Protein AF-A0A2H0LU92-F1 (afdb_monomer_lite)

Sequence (92 aa):
MKNNLYNFTDKSGSFISFSAHRIKSLYLPLCNEILMSSITADLHGDIKSGQNSFLMEPASRADLSLSKSSRNFWVYVNKDQVWSAAGVSKNI

Structure (mmCIF, N/CA/C/O backbone):
data_AF-A0A2H0LU92-F1
#
_entry.id   AF-A0A2H0LU92-F1
#
loop_
_atom_site.group_PDB
_atom_site.id
_atom_site.type_symbol
_atom_site.label_atom_id
_atom_site.label_alt_id
_atom_site.label_comp_id
_atom_site.label_asym_id
_atom_site.label_entity_id
_atom_site.label_seq_id
_atom_site.pdbx_PDB_ins_code
_atom_site.Cartn_x
_atom_site.Cartn_y
_atom_site.Cartn_z
_atom_site.occupancy
_atom_site.B_iso_or_equiv
_atom_site.auth_seq_id
_atom_site.auth_comp_id
_atom_site.auth_asym_id
_atom_site.auth_atom_id
_atom_site.pdbx_PDB_model_num
ATOM 1 N N . MET A 1 1 ? 11.257 -25.281 -8.609 1.00 46.16 1 MET A N 1
ATOM 2 C CA . MET A 1 1 ? 10.787 -24.068 -9.316 1.00 46.16 1 MET A CA 1
ATOM 3 C C . MET A 1 1 ? 11.329 -22.852 -8.578 1.00 46.16 1 MET A C 1
ATOM 5 O O . MET A 1 1 ? 11.219 -22.828 -7.359 1.00 46.16 1 MET A O 1
ATOM 9 N N . LYS A 1 2 ? 11.978 -21.896 -9.258 1.00 49.03 2 LYS A N 1
ATOM 10 C CA . LYS A 1 2 ? 12.424 -20.648 -8.611 1.00 49.03 2 LYS A CA 1
ATOM 11 C C . LYS A 1 2 ? 11.183 -19.875 -8.157 1.00 49.03 2 LYS A C 1
ATOM 13 O O . LYS A 1 2 ? 10.390 -19.456 -8.993 1.00 49.03 2 LYS A O 1
ATOM 18 N N . ASN A 1 3 ? 11.009 -19.723 -6.847 1.00 67.88 3 ASN A N 1
ATOM 19 C CA . ASN A 1 3 ? 9.944 -18.904 -6.277 1.00 67.88 3 ASN A CA 1
ATOM 20 C C . ASN A 1 3 ? 10.376 -17.433 -6.369 1.00 67.88 3 ASN A C 1
ATOM 22 O O . ASN A 1 3 ? 10.956 -16.883 -5.435 1.00 67.88 3 ASN A O 1
ATOM 26 N N . ASN A 1 4 ? 10.176 -16.816 -7.533 1.00 84.69 4 ASN A N 1
ATOM 27 C CA . ASN A 1 4 ? 10.485 -15.402 -7.715 1.00 84.69 4 ASN A CA 1
ATOM 28 C C . ASN A 1 4 ? 9.483 -14.548 -6.926 1.00 84.69 4 ASN A C 1
ATOM 30 O O . ASN A 1 4 ? 8.276 -14.800 -6.955 1.00 84.69 4 ASN A O 1
ATOM 34 N N . LEU A 1 5 ? 9.980 -13.523 -6.228 1.00 91.25 5 LEU A N 1
ATOM 35 C CA . LEU A 1 5 ? 9.130 -12.583 -5.494 1.00 91.25 5 LEU A CA 1
ATOM 36 C C . LEU A 1 5 ? 8.214 -11.794 -6.442 1.00 91.25 5 LEU A C 1
ATOM 38 O O . LEU A 1 5 ? 7.059 -11.549 -6.103 1.00 91.25 5 LEU A O 1
ATOM 42 N N . TYR A 1 6 ? 8.714 -11.422 -7.618 1.00 95.44 6 TYR A N 1
ATOM 43 C CA . TYR A 1 6 ? 7.994 -10.671 -8.642 1.00 95.44 6 TYR A CA 1
ATOM 44 C C . TYR A 1 6 ? 8.381 -11.157 -10.044 1.00 95.44 6 TYR A C 1
ATOM 46 O O . TYR A 1 6 ? 9.417 -11.801 -10.215 1.00 95.44 6 TYR A O 1
ATOM 54 N N . ASN A 1 7 ? 7.563 -10.817 -11.040 1.00 96.56 7 ASN A N 1
ATOM 55 C CA . ASN A 1 7 ? 7.880 -10.976 -12.458 1.00 96.56 7 ASN A CA 1
ATOM 56 C C . ASN A 1 7 ? 7.583 -9.667 -13.196 1.00 96.56 7 ASN A C 1
ATOM 58 O O . ASN A 1 7 ? 6.538 -9.061 -12.954 1.00 96.56 7 ASN A O 1
ATOM 62 N N . PHE A 1 8 ? 8.478 -9.247 -14.094 1.00 97.38 8 PHE A N 1
ATOM 63 C CA . PHE A 1 8 ? 8.212 -8.117 -14.984 1.00 97.38 8 PHE A CA 1
ATOM 64 C C . PHE A 1 8 ? 7.120 -8.478 -15.996 1.00 97.38 8 PHE A C 1
ATOM 66 O O . PHE A 1 8 ? 7.105 -9.588 -16.529 1.00 97.38 8 PHE A O 1
ATOM 73 N N . THR A 1 9 ? 6.207 -7.544 -16.246 1.00 97.62 9 THR A N 1
ATOM 74 C CA . THR A 1 9 ? 5.092 -7.698 -17.193 1.00 97.62 9 THR A CA 1
ATOM 75 C C . THR A 1 9 ? 5.371 -7.025 -18.532 1.00 97.62 9 THR A C 1
ATOM 77 O O . THR A 1 9 ? 4.703 -7.321 -19.517 1.00 97.62 9 THR A O 1
ATOM 80 N N . ASP A 1 10 ? 6.352 -6.124 -18.578 1.00 97.50 10 ASP A N 1
ATOM 81 C CA . ASP A 1 10 ? 6.745 -5.381 -19.771 1.00 97.50 10 ASP A CA 1
ATOM 82 C C . ASP A 1 10 ? 8.240 -5.005 -19.744 1.00 97.50 10 ASP A C 1
ATOM 84 O O . ASP A 1 10 ? 8.996 -5.408 -18.858 1.00 97.50 10 ASP A O 1
ATOM 88 N N . LYS A 1 11 ? 8.676 -4.240 -20.753 1.00 97.81 11 LYS A N 1
ATOM 89 C CA . LYS A 1 11 ? 10.038 -3.682 -20.850 1.00 97.81 11 LYS A CA 1
ATOM 90 C C . LYS A 1 11 ? 10.189 -2.313 -20.176 1.00 97.81 11 LYS A C 1
ATOM 92 O O . LYS A 1 11 ? 11.293 -1.779 -20.150 1.00 97.81 11 LYS A O 1
ATOM 97 N N . SER A 1 12 ? 9.104 -1.754 -19.654 1.00 97.94 12 SER A N 1
ATOM 98 C CA . SER A 1 12 ? 9.062 -0.451 -18.983 1.00 97.94 12 SER A CA 1
ATOM 99 C C . SER A 1 12 ? 9.297 -0.570 -17.474 1.00 97.94 12 SER A C 1
ATOM 101 O O . SER A 1 12 ? 9.310 0.435 -16.771 1.00 97.94 12 SER A O 1
ATOM 103 N N . GLY A 1 13 ? 9.503 -1.792 -16.973 1.00 96.44 13 GLY A N 1
ATOM 104 C CA . GLY A 1 13 ? 9.783 -2.069 -15.566 1.00 96.44 13 GLY A CA 1
ATOM 105 C C . GLY A 1 13 ? 8.535 -2.323 -14.720 1.00 96.44 13 GLY A C 1
ATOM 106 O O . GLY A 1 13 ? 8.662 -2.444 -13.502 1.00 96.44 13 GLY A O 1
ATOM 107 N N . SER A 1 14 ? 7.350 -2.453 -15.324 1.00 97.88 14 SER A N 1
ATOM 108 C CA . SER A 1 14 ? 6.145 -2.859 -14.596 1.00 97.88 14 SER A CA 1
ATOM 109 C C . SER A 1 14 ? 6.284 -4.305 -14.125 1.00 97.88 14 SER A C 1
ATOM 111 O O . SER A 1 14 ? 6.824 -5.154 -14.840 1.00 97.88 14 SER A O 1
ATOM 113 N N . PHE A 1 15 ? 5.794 -4.612 -12.925 1.00 97.06 15 PHE A N 1
ATOM 114 C CA . PHE A 1 15 ? 5.905 -5.949 -12.349 1.00 97.06 15 PHE A CA 1
ATOM 115 C C . PHE A 1 15 ? 4.666 -6.355 -11.555 1.00 97.06 15 PHE A C 1
ATOM 117 O O . PHE A 1 15 ? 3.906 -5.524 -11.064 1.00 97.06 15 PHE A O 1
ATOM 124 N N . ILE A 1 16 ? 4.506 -7.666 -11.386 1.00 96.75 16 ILE A N 1
ATOM 125 C CA . ILE A 1 16 ? 3.475 -8.274 -10.545 1.00 96.75 16 ILE A CA 1
ATOM 126 C C . ILE A 1 16 ? 4.104 -9.198 -9.501 1.00 96.75 16 ILE A C 1
ATOM 128 O O . ILE A 1 16 ? 5.071 -9.911 -9.779 1.00 96.75 16 ILE A O 1
ATOM 132 N N . SER A 1 17 ? 3.535 -9.211 -8.293 1.00 95.19 17 SER A N 1
ATOM 133 C CA . SER A 1 17 ? 3.884 -10.153 -7.228 1.00 95.19 17 SER A CA 1
ATOM 134 C C . SER A 1 17 ? 2.638 -10.838 -6.675 1.00 95.19 17 SER A C 1
ATOM 136 O O . SER A 1 17 ? 1.793 -10.209 -6.046 1.00 95.19 17 SER A O 1
ATOM 138 N N . PHE A 1 18 ? 2.575 -12.161 -6.818 1.00 93.00 18 PHE A N 1
ATOM 139 C CA . PHE A 1 18 ? 1.540 -13.000 -6.195 1.00 93.00 18 PHE A CA 1
ATOM 140 C C . PHE A 1 18 ? 1.876 -13.388 -4.745 1.00 93.00 18 PHE A C 1
ATOM 142 O O . PHE A 1 18 ? 1.156 -14.157 -4.105 1.00 93.00 18 PHE A O 1
ATOM 149 N N . SER A 1 19 ? 3.001 -12.890 -4.228 1.00 93.00 19 SER A N 1
ATOM 150 C CA . SER A 1 19 ? 3.581 -13.300 -2.947 1.00 93.00 19 SER A CA 1
ATOM 151 C C . SER A 1 19 ? 3.767 -12.142 -1.971 1.00 93.00 19 SER A C 1
ATOM 153 O O . SER A 1 19 ? 4.045 -12.395 -0.803 1.00 93.00 19 SER A O 1
ATOM 155 N N . ALA A 1 20 ? 3.605 -10.892 -2.420 1.00 92.69 20 ALA A N 1
ATOM 156 C CA . ALA A 1 20 ? 3.878 -9.697 -1.623 1.00 92.69 20 ALA A CA 1
ATOM 157 C C . ALA A 1 20 ? 3.101 -9.666 -0.297 1.00 92.69 20 ALA A C 1
ATOM 159 O O . ALA A 1 20 ? 3.683 -9.375 0.743 1.00 92.69 20 ALA A O 1
ATOM 160 N N . HIS A 1 21 ? 1.827 -10.074 -0.302 1.00 89.56 21 HIS A N 1
ATOM 161 C CA . HIS A 1 21 ? 0.984 -10.142 0.901 1.00 89.56 21 HIS A CA 1
ATOM 162 C C . HIS A 1 21 ? 1.523 -11.084 1.995 1.00 89.56 21 HIS A C 1
ATOM 164 O O . HIS A 1 21 ? 1.130 -10.965 3.154 1.00 89.56 21 HIS A O 1
ATOM 170 N N . ARG A 1 22 ? 2.425 -12.016 1.653 1.00 91.25 22 ARG A N 1
ATOM 171 C CA . ARG A 1 22 ? 3.051 -12.946 2.609 1.00 91.25 22 ARG A CA 1
ATOM 172 C C . ARG A 1 22 ? 4.257 -12.346 3.331 1.00 91.25 22 ARG A C 1
ATOM 174 O O . ARG A 1 22 ? 4.755 -12.952 4.272 1.00 91.25 22 ARG A O 1
ATOM 181 N N . ILE A 1 23 ? 4.735 -11.177 2.904 1.00 92.12 23 ILE A N 1
ATOM 182 C CA . ILE A 1 23 ? 5.911 -10.512 3.468 1.00 92.12 23 ILE A CA 1
ATOM 183 C C . ILE A 1 23 ? 5.471 -9.164 4.038 1.00 92.12 23 ILE A C 1
ATOM 185 O O . ILE A 1 23 ? 5.519 -8.148 3.355 1.00 92.12 23 ILE A O 1
ATOM 189 N N . LYS A 1 24 ? 5.064 -9.141 5.311 1.00 86.94 24 LYS A N 1
ATOM 190 C CA . LYS A 1 24 ? 4.533 -7.930 5.969 1.00 86.94 24 LYS A CA 1
ATOM 191 C C . LYS A 1 24 ? 5.498 -6.742 5.978 1.00 86.94 24 LYS A C 1
ATOM 193 O O . LYS A 1 24 ? 5.067 -5.600 5.957 1.00 86.94 24 LYS A O 1
ATOM 198 N N . SER A 1 25 ? 6.807 -6.995 5.950 1.00 90.44 25 SER A N 1
ATOM 199 C CA . SER A 1 25 ? 7.808 -5.927 5.880 1.00 90.44 25 SER A CA 1
ATOM 200 C C . SER A 1 25 ? 8.110 -5.419 4.466 1.00 90.44 25 SER A C 1
ATOM 202 O O . SER A 1 25 ? 8.992 -4.577 4.321 1.00 90.44 25 SER A O 1
ATOM 204 N N . LEU A 1 26 ? 7.490 -5.976 3.420 1.00 94.56 26 LEU A N 1
ATOM 205 C CA . LEU A 1 26 ? 7.696 -5.528 2.045 1.00 94.56 26 LEU A CA 1
ATOM 206 C C . LEU A 1 26 ? 6.841 -4.287 1.782 1.00 94.56 26 LEU A C 1
ATOM 208 O O . LEU A 1 26 ? 5.617 -4.344 1.898 1.00 94.56 26 LEU A O 1
ATOM 212 N N . TYR A 1 27 ? 7.485 -3.193 1.386 1.00 96.06 27 TYR A N 1
ATOM 213 C CA . TYR A 1 27 ? 6.816 -1.950 1.023 1.00 96.06 27 TYR A CA 1
ATOM 214 C C . TYR A 1 27 ? 7.349 -1.400 -0.301 1.00 96.06 27 TYR A C 1
ATOM 216 O O . TYR A 1 27 ? 8.486 -1.667 -0.694 1.00 96.06 27 TYR A O 1
ATOM 224 N N . LEU A 1 28 ? 6.514 -0.616 -0.974 1.00 96.75 28 LEU A N 1
ATOM 225 C CA . LEU A 1 28 ? 6.843 0.145 -2.168 1.00 96.75 28 LEU A CA 1
ATOM 226 C C . LEU A 1 28 ? 6.907 1.640 -1.811 1.00 96.75 28 LEU A C 1
ATOM 228 O O . LEU A 1 28 ? 6.037 2.115 -1.076 1.00 96.75 28 LEU A O 1
ATOM 232 N N . PRO A 1 29 ? 7.908 2.395 -2.290 1.00 96.94 29 PRO A N 1
ATOM 233 C CA . PRO A 1 29 ? 7.922 3.841 -2.137 1.00 96.94 29 PRO A CA 1
ATOM 234 C C . PRO A 1 29 ? 6.999 4.508 -3.167 1.00 96.94 29 PRO A C 1
ATOM 236 O O . PRO A 1 29 ? 7.029 4.167 -4.348 1.00 96.94 29 PRO A O 1
ATOM 239 N N . LEU A 1 30 ? 6.221 5.493 -2.725 1.00 97.88 30 LEU A N 1
ATOM 240 C CA . LEU A 1 30 ? 5.484 6.424 -3.579 1.00 97.88 30 LEU A CA 1
ATOM 241 C C . LEU A 1 30 ? 5.915 7.841 -3.206 1.00 97.88 30 LEU A C 1
ATOM 243 O O . LEU A 1 30 ? 5.746 8.253 -2.057 1.00 97.88 30 LEU A O 1
ATOM 247 N N . CYS A 1 31 ? 6.493 8.582 -4.147 1.00 97.62 31 CYS A N 1
ATOM 248 C CA . CYS A 1 31 ? 6.992 9.922 -3.870 1.00 97.62 31 CYS A CA 1
ATOM 249 C C . CYS A 1 31 ? 6.848 10.877 -5.054 1.00 97.62 31 CYS A C 1
ATOM 251 O O . CYS A 1 31 ? 6.756 10.469 -6.211 1.00 97.62 31 CYS A O 1
ATOM 253 N N . ASN A 1 32 ? 6.839 12.165 -4.728 1.00 97.38 32 ASN A N 1
ATOM 254 C CA . ASN A 1 32 ? 7.041 13.275 -5.651 1.00 97.38 32 ASN A CA 1
ATOM 255 C C . ASN A 1 32 ? 7.885 14.352 -4.943 1.00 97.38 32 ASN A C 1
ATOM 257 O O . ASN A 1 32 ? 8.490 14.080 -3.908 1.00 97.38 32 ASN A O 1
ATOM 261 N N . GLU A 1 33 ? 7.926 15.573 -5.476 1.00 97.69 33 GLU A N 1
ATOM 262 C CA . GLU A 1 33 ? 8.737 16.659 -4.903 1.00 97.69 33 GLU A CA 1
ATOM 263 C C . GLU A 1 33 ? 8.296 17.119 -3.501 1.00 97.69 33 GLU A C 1
ATOM 265 O O . GLU A 1 33 ? 9.056 17.789 -2.809 1.00 97.69 33 GLU A O 1
ATOM 270 N N . ILE A 1 34 ? 7.082 16.768 -3.069 1.00 96.75 34 ILE A N 1
ATOM 271 C CA . ILE A 1 34 ? 6.462 17.275 -1.835 1.00 96.75 34 ILE A CA 1
ATOM 272 C C . ILE A 1 34 ? 6.159 16.144 -0.845 1.00 96.75 34 ILE A C 1
ATOM 274 O O . ILE A 1 34 ? 6.222 16.342 0.367 1.00 96.75 34 ILE A O 1
ATOM 278 N N . LEU A 1 35 ? 5.798 14.962 -1.342 1.00 97.88 35 LEU A N 1
ATOM 279 C CA . LEU A 1 35 ? 5.279 13.857 -0.545 1.00 97.88 35 LEU A CA 1
ATOM 280 C C . LEU A 1 35 ? 6.157 12.618 -0.656 1.00 97.88 35 LEU A C 1
ATOM 282 O O . LEU A 1 35 ? 6.630 12.250 -1.730 1.00 97.88 35 LEU A O 1
ATOM 286 N N . MET A 1 36 ? 6.291 11.931 0.474 1.00 98.31 36 MET A N 1
ATOM 287 C CA . MET A 1 36 ? 6.936 10.634 0.609 1.00 98.31 36 MET A CA 1
ATOM 288 C C . MET A 1 36 ? 5.975 9.676 1.309 1.00 98.31 36 MET A C 1
ATOM 290 O O . MET A 1 36 ? 5.423 9.999 2.364 1.00 98.31 36 MET A O 1
ATOM 294 N N . SER A 1 37 ? 5.795 8.485 0.747 1.00 97.94 37 SER A N 1
ATOM 295 C CA . SER A 1 37 ? 5.007 7.422 1.358 1.00 97.94 37 SER A CA 1
ATOM 296 C C . SER A 1 37 ? 5.667 6.063 1.177 1.00 97.94 37 SER A C 1
ATOM 298 O O . SER A 1 37 ? 6.249 5.765 0.133 1.00 97.94 37 SER A O 1
ATOM 300 N N . SER A 1 38 ? 5.533 5.227 2.199 1.00 96.88 38 SER A N 1
ATOM 301 C CA . SER A 1 38 ? 5.742 3.786 2.111 1.00 96.88 38 SER A CA 1
ATOM 302 C C . SER A 1 38 ? 4.383 3.090 2.050 1.00 96.88 38 SER A C 1
ATOM 304 O O . SER A 1 38 ? 3.466 3.492 2.763 1.00 96.88 38 SER A O 1
ATOM 306 N N . ILE A 1 39 ? 4.212 2.073 1.199 1.00 96.69 39 ILE A N 1
ATOM 307 C CA . ILE A 1 39 ? 2.965 1.297 1.123 1.00 96.69 39 ILE A CA 1
ATOM 308 C C . ILE A 1 39 ? 3.217 -0.210 1.047 1.00 96.69 39 ILE A C 1
ATOM 310 O O . ILE A 1 39 ? 3.979 -0.672 0.201 1.00 96.69 39 ILE A O 1
ATOM 314 N N . THR A 1 40 ? 2.595 -0.988 1.932 1.00 95.88 40 THR A N 1
ATOM 315 C CA . THR A 1 40 ? 2.644 -2.462 1.909 1.00 95.88 40 THR A CA 1
ATOM 316 C C . THR A 1 40 ? 1.508 -3.047 1.063 1.00 95.88 40 THR A C 1
ATOM 318 O O . THR A 1 40 ? 0.586 -2.342 0.650 1.00 95.88 40 THR A O 1
ATOM 321 N N . ALA A 1 41 ? 1.540 -4.362 0.824 1.00 94.69 41 ALA A N 1
ATOM 322 C CA . ALA A 1 41 ? 0.488 -5.071 0.084 1.00 94.69 41 ALA A CA 1
ATOM 323 C C . ALA A 1 41 ? -0.909 -4.983 0.737 1.00 94.69 41 ALA A C 1
ATOM 325 O O . ALA A 1 41 ? -1.910 -5.148 0.048 1.00 94.69 41 ALA A O 1
ATOM 326 N N . ASP A 1 42 ? -0.970 -4.720 2.042 1.00 93.88 42 ASP A N 1
ATOM 327 C CA . ASP A 1 42 ? -2.184 -4.500 2.835 1.00 93.88 42 ASP A CA 1
ATOM 328 C C . ASP A 1 42 ? -2.364 -3.024 3.252 1.00 93.88 42 ASP A C 1
ATOM 330 O O . ASP A 1 42 ? -3.059 -2.710 4.214 1.00 93.88 42 ASP A O 1
ATOM 334 N N . LEU A 1 43 ? -1.737 -2.111 2.498 1.00 95.38 43 LEU A N 1
ATOM 335 C CA . LEU A 1 43 ? -1.849 -0.649 2.589 1.00 95.38 43 LEU A CA 1
ATOM 336 C C . LEU A 1 43 ? -1.378 -0.010 3.918 1.00 95.38 43 LEU A C 1
ATOM 338 O O . LEU A 1 43 ? -1.668 1.162 4.196 1.00 95.38 43 LEU A O 1
ATOM 342 N N . HIS A 1 44 ? -0.580 -0.728 4.709 1.00 96.00 44 HIS A N 1
ATOM 343 C CA . HIS A 1 44 ? 0.214 -0.177 5.813 1.00 96.00 44 HIS A CA 1
ATOM 344 C C . HIS A 1 44 ? 1.338 0.742 5.315 1.00 96.00 44 HIS A C 1
ATOM 346 O O . HIS A 1 44 ? 1.527 0.910 4.111 1.00 96.00 44 HIS A O 1
ATOM 352 N N . GLY A 1 45 ? 2.069 1.357 6.246 1.00 95.88 45 GLY A N 1
ATOM 353 C CA . GLY A 1 45 ? 3.138 2.322 5.987 1.00 95.88 45 GLY A CA 1
ATOM 354 C C . GLY A 1 45 ? 2.785 3.719 6.481 1.00 95.88 45 GLY A C 1
ATOM 355 O O . GLY A 1 45 ? 1.836 3.891 7.244 1.00 95.88 45 GLY A O 1
ATOM 356 N N . ASP A 1 46 ? 3.559 4.702 6.040 1.00 97.25 46 ASP A N 1
ATOM 357 C CA . ASP A 1 46 ? 3.453 6.099 6.450 1.00 97.25 46 ASP A CA 1
ATOM 358 C C . ASP A 1 46 ? 3.273 7.050 5.254 1.00 97.25 46 ASP A C 1
ATOM 360 O O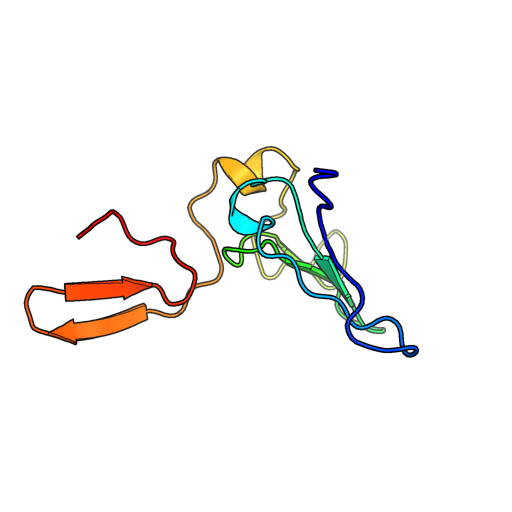 . ASP A 1 46 ? 3.436 6.684 4.082 1.00 97.25 46 ASP A O 1
ATOM 364 N N . ILE A 1 47 ? 2.890 8.290 5.563 1.00 98.06 47 ILE A N 1
ATOM 365 C CA . ILE A 1 47 ? 2.809 9.410 4.621 1.00 98.06 47 ILE A CA 1
ATOM 366 C C . ILE A 1 47 ? 3.344 10.648 5.334 1.00 98.06 47 ILE A C 1
ATOM 368 O O . ILE A 1 47 ? 2.874 10.986 6.424 1.00 98.06 47 ILE A O 1
ATOM 372 N N . LYS A 1 48 ? 4.290 11.346 4.706 1.00 98.25 48 LYS A N 1
ATOM 373 C CA . LYS A 1 48 ? 4.891 12.572 5.239 1.00 98.25 48 LYS A CA 1
ATOM 374 C C . LYS A 1 48 ? 5.329 13.526 4.132 1.00 98.25 48 LYS A C 1
ATOM 376 O O . LYS A 1 48 ? 5.606 13.098 3.013 1.00 98.25 48 LYS A O 1
ATOM 381 N N . SER A 1 49 ? 5.456 14.802 4.474 1.00 98.25 49 SER A N 1
ATOM 382 C CA . SER A 1 49 ? 6.159 15.809 3.661 1.00 98.25 49 SER A CA 1
ATOM 383 C C . SER A 1 49 ? 7.533 16.170 4.238 1.00 98.25 49 SER A C 1
ATOM 385 O O . SER A 1 49 ? 8.357 16.780 3.566 1.00 98.25 49 SER A O 1
ATOM 387 N N . GLY A 1 50 ? 7.828 15.755 5.475 1.00 96.94 50 GLY A N 1
ATOM 388 C CA . GLY A 1 50 ? 9.120 15.974 6.120 1.00 96.94 50 GLY A CA 1
ATOM 389 C C . GLY A 1 50 ? 9.192 15.352 7.512 1.00 96.94 50 GLY A C 1
ATOM 390 O O . GLY A 1 50 ? 8.219 14.789 8.006 1.00 96.94 50 GLY A O 1
ATOM 391 N N . GLN A 1 51 ? 10.348 15.475 8.168 1.00 95.69 51 GLN A N 1
ATOM 392 C CA . GLN A 1 51 ? 10.605 14.860 9.480 1.00 95.69 51 GLN A CA 1
ATOM 393 C C . GLN A 1 51 ? 9.641 15.323 10.585 1.00 95.69 51 GLN A C 1
ATOM 395 O O . GLN A 1 51 ? 9.371 14.576 11.517 1.00 95.69 51 GLN A O 1
ATOM 400 N N . ASN A 1 52 ? 9.111 16.540 10.473 1.00 97.06 52 ASN A N 1
ATOM 401 C CA . ASN A 1 52 ? 8.203 17.124 11.462 1.00 97.06 52 ASN A CA 1
ATOM 402 C C . ASN A 1 52 ? 6.759 17.229 10.942 1.00 97.06 52 ASN A C 1
ATOM 404 O O . ASN A 1 52 ? 5.951 17.946 11.523 1.00 97.06 52 ASN A O 1
ATOM 408 N N . SER A 1 53 ? 6.437 16.577 9.819 1.00 97.62 53 SER A N 1
ATOM 409 C CA . SER A 1 53 ? 5.131 16.703 9.166 1.00 97.62 53 SER A CA 1
ATOM 410 C C . SER A 1 53 ? 4.677 15.360 8.600 1.00 97.62 53 SER A C 1
ATOM 412 O O . SER A 1 53 ? 4.904 15.028 7.434 1.00 97.62 53 SER A O 1
ATOM 414 N N . PHE A 1 54 ? 4.057 14.576 9.479 1.00 98.00 54 PHE A N 1
ATOM 415 C CA . PHE A 1 54 ? 3.495 13.262 9.195 1.00 98.00 54 PHE A CA 1
ATOM 416 C C . PHE A 1 54 ? 1.969 13.347 9.130 1.00 98.00 54 PHE A C 1
ATOM 418 O O . PHE A 1 54 ? 1.336 13.890 10.033 1.00 98.00 54 PHE A O 1
ATOM 425 N N . LEU A 1 55 ? 1.384 12.798 8.065 1.00 97.25 55 LEU A N 1
ATOM 426 C CA . LEU A 1 55 ? -0.065 12.625 7.935 1.00 97.25 55 LEU A CA 1
ATOM 427 C C . LEU A 1 55 ? -0.524 11.307 8.573 1.00 97.25 55 LEU A C 1
ATOM 429 O O . LEU A 1 55 ? -1.595 11.245 9.168 1.00 97.25 55 LEU A O 1
ATOM 433 N N . MET A 1 56 ? 0.287 10.257 8.434 1.00 96.88 56 MET A N 1
ATOM 434 C CA . MET A 1 56 ? 0.104 8.970 9.107 1.00 96.88 56 MET A CA 1
ATOM 435 C C . MET A 1 56 ? 1.215 8.754 10.128 1.00 96.88 56 MET A C 1
ATOM 437 O O . MET A 1 56 ? 2.292 9.325 9.984 1.00 96.88 56 MET A O 1
ATOM 441 N N . GLU A 1 57 ? 0.960 7.911 11.127 1.00 95.62 57 GLU A N 1
ATOM 442 C CA . GLU A 1 57 ? 1.937 7.566 12.162 1.00 95.62 57 GLU A CA 1
ATOM 443 C C . GLU A 1 57 ? 3.298 7.174 11.547 1.00 95.62 57 GLU A C 1
ATOM 445 O O . GLU A 1 57 ? 3.327 6.376 10.603 1.00 95.62 57 GLU A O 1
ATOM 450 N N . PRO A 1 58 ? 4.422 7.732 12.039 1.00 95.19 58 PRO A N 1
ATOM 451 C CA . PRO A 1 58 ? 5.747 7.316 11.601 1.00 95.19 58 PRO A CA 1
ATOM 452 C C . PRO A 1 58 ? 5.928 5.811 11.810 1.00 95.19 58 PRO A C 1
ATOM 454 O O . PRO A 1 58 ? 5.799 5.324 12.929 1.00 95.19 58 PRO A O 1
ATOM 457 N N . ALA A 1 59 ? 6.248 5.081 10.742 1.00 93.94 59 ALA A N 1
ATOM 458 C CA . ALA A 1 59 ? 6.339 3.627 10.788 1.00 93.94 59 ALA A CA 1
ATOM 459 C C . ALA A 1 59 ? 7.790 3.148 10.663 1.00 93.94 59 ALA A C 1
ATOM 461 O O . ALA A 1 59 ? 8.518 3.505 9.735 1.00 93.94 59 ALA A O 1
ATOM 462 N N . SER A 1 60 ? 8.200 2.274 11.577 1.00 92.56 60 SER A N 1
ATOM 463 C CA . SER A 1 60 ? 9.360 1.408 11.411 1.00 92.56 60 SER A CA 1
ATOM 464 C C . SER A 1 60 ? 8.964 0.102 10.714 1.00 92.56 60 SER A C 1
ATOM 466 O O . SER A 1 60 ? 7.792 -0.201 10.485 1.00 92.56 60 SER A O 1
ATOM 468 N N . ARG A 1 61 ? 9.955 -0.747 10.429 1.00 91.25 61 ARG A N 1
ATOM 469 C CA . ARG A 1 61 ? 9.714 -2.081 9.865 1.00 91.25 61 ARG A CA 1
ATOM 470 C C . ARG A 1 61 ? 8.813 -2.957 10.750 1.00 91.25 61 ARG A C 1
ATOM 472 O O . ARG A 1 61 ? 8.063 -3.770 10.212 1.00 91.25 61 ARG A O 1
ATOM 479 N N . ALA A 1 62 ? 8.913 -2.832 12.075 1.00 91.50 62 ALA A N 1
ATOM 480 C CA . ALA A 1 62 ? 8.099 -3.617 13.003 1.00 91.50 62 ALA A CA 1
ATOM 481 C C . ALA A 1 62 ? 6.626 -3.191 12.937 1.00 91.50 62 ALA A C 1
ATOM 483 O O . ALA A 1 62 ? 5.733 -4.041 12.927 1.00 91.50 62 ALA A O 1
ATOM 484 N N . ASP A 1 63 ? 6.382 -1.889 12.787 1.00 92.88 63 ASP A N 1
ATOM 485 C CA . ASP A 1 63 ? 5.037 -1.315 12.739 1.00 92.88 63 ASP A CA 1
ATOM 486 C C . ASP A 1 63 ? 4.251 -1.800 11.521 1.00 92.88 63 ASP A C 1
ATOM 488 O O . ASP A 1 63 ? 3.058 -2.061 11.638 1.00 92.88 63 ASP A O 1
ATOM 492 N N . LEU A 1 64 ? 4.924 -2.056 10.390 1.00 91.62 64 LEU A N 1
ATOM 493 C CA . LEU A 1 64 ? 4.303 -2.656 9.198 1.00 91.62 64 LEU A CA 1
ATOM 494 C C . LEU A 1 64 ? 3.673 -4.037 9.458 1.00 91.62 64 LEU A C 1
ATOM 496 O O . LEU A 1 64 ? 2.822 -4.479 8.694 1.00 91.62 64 LEU A O 1
ATOM 500 N N . SER A 1 65 ? 4.117 -4.747 10.501 1.00 86.31 65 SER A N 1
ATOM 501 C CA . SER A 1 65 ? 3.604 -6.080 10.853 1.00 86.31 65 SER A CA 1
ATOM 502 C C . SER A 1 65 ? 2.676 -6.075 12.069 1.00 86.31 65 SER A C 1
ATOM 504 O O . SER A 1 65 ? 1.860 -6.985 12.205 1.00 86.31 65 SER A O 1
ATOM 506 N N . LEU A 1 66 ? 2.836 -5.103 12.971 1.00 86.06 66 LEU A N 1
ATOM 507 C CA . LEU A 1 66 ? 2.182 -5.085 14.284 1.00 86.06 66 LEU A CA 1
ATOM 508 C C . LEU A 1 66 ? 1.045 -4.070 14.385 1.00 86.06 66 LEU A C 1
ATOM 510 O O . LEU A 1 66 ? 0.088 -4.298 15.130 1.00 86.06 66 LEU A O 1
ATOM 514 N N . SER A 1 67 ? 1.157 -2.949 13.671 1.00 86.44 67 SER A N 1
ATOM 515 C CA . SER A 1 67 ? 0.135 -1.913 13.701 1.00 86.44 67 SER A CA 1
ATOM 516 C C . SER A 1 67 ? -1.152 -2.418 13.043 1.00 86.44 67 SER A C 1
ATOM 518 O O . SER A 1 67 ? -1.146 -3.322 12.210 1.00 86.44 67 SER A O 1
ATOM 520 N N . LYS A 1 68 ? -2.284 -1.848 13.460 1.00 85.75 68 LYS A N 1
ATOM 521 C CA . LYS A 1 68 ? -3.596 -2.045 12.818 1.00 85.75 68 LYS A CA 1
ATOM 522 C C . LYS A 1 68 ? -4.066 -0.787 12.086 1.00 85.75 68 LYS A C 1
ATOM 524 O O . LYS A 1 68 ? -5.139 -0.791 11.488 1.00 85.75 68 LYS A O 1
ATOM 529 N N . SER A 1 69 ? -3.267 0.277 12.135 1.00 88.06 69 SER 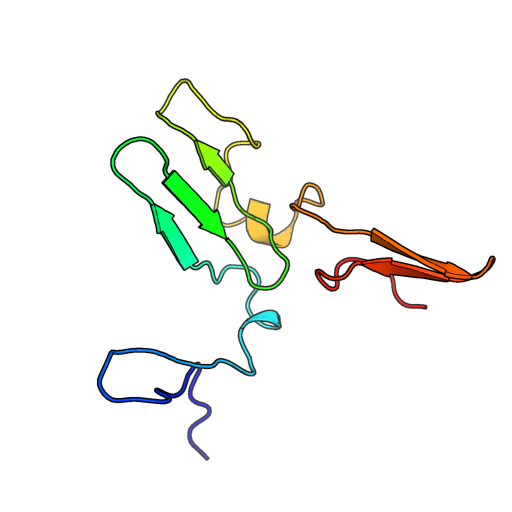A N 1
ATOM 530 C CA . SER A 1 69 ? -3.557 1.601 11.580 1.00 88.06 69 SER A CA 1
ATOM 531 C C . SER A 1 69 ? -3.158 1.698 10.102 1.00 88.06 69 SER A C 1
ATOM 533 O O . SER A 1 69 ? -2.452 2.619 9.695 1.00 88.06 69 SER A O 1
ATOM 535 N N . SER A 1 70 ? -3.557 0.718 9.290 1.00 93.62 70 SER A N 1
ATOM 536 C CA . SER A 1 70 ? -3.359 0.771 7.838 1.00 93.62 70 SER A CA 1
ATOM 537 C C . SER A 1 70 ? -4.310 1.779 7.204 1.00 93.62 70 SER A C 1
ATOM 539 O O . SER A 1 70 ? -5.398 2.056 7.718 1.00 93.62 70 SER A O 1
ATOM 541 N N . ARG A 1 71 ? -3.940 2.280 6.020 1.00 96.12 71 ARG A N 1
ATOM 542 C CA . ARG A 1 71 ? -4.963 2.803 5.110 1.00 96.12 71 ARG A CA 1
ATOM 543 C C . ARG A 1 71 ? -5.916 1.663 4.803 1.00 96.12 71 ARG A C 1
ATOM 545 O O . ARG A 1 71 ? -5.492 0.529 4.608 1.00 96.12 71 ARG A O 1
ATOM 552 N N . ASN A 1 72 ? -7.202 1.957 4.745 1.00 95.44 72 ASN A N 1
ATOM 553 C CA . ASN A 1 72 ? -8.181 0.920 4.507 1.00 95.44 72 ASN A CA 1
ATOM 554 C C . ASN A 1 72 ? -9.374 1.479 3.748 1.00 95.44 72 ASN A C 1
ATOM 556 O O . ASN A 1 72 ? -9.697 2.662 3.848 1.00 95.44 72 ASN A O 1
ATOM 560 N N . PHE A 1 73 ? -10.026 0.604 3.000 1.00 96.38 73 PHE A N 1
ATOM 561 C CA . PHE A 1 73 ? -11.273 0.896 2.326 1.00 96.38 73 PHE A CA 1
ATOM 562 C C . PHE A 1 73 ? -12.247 -0.227 2.657 1.00 96.38 73 PHE A C 1
ATOM 564 O O . PHE A 1 73 ? -12.044 -1.381 2.272 1.00 96.38 73 PHE A O 1
ATOM 571 N N . TRP A 1 74 ? -13.273 0.111 3.428 1.00 95.00 74 TRP A N 1
ATOM 572 C CA . TRP A 1 74 ? -14.263 -0.845 3.898 1.00 95.00 74 TRP A CA 1
ATOM 573 C C . TRP A 1 74 ? -15.440 -0.904 2.937 1.00 95.00 74 TRP A C 1
ATOM 575 O O . TRP A 1 74 ? -15.983 0.120 2.530 1.00 95.00 74 TRP A O 1
ATOM 585 N N . VAL A 1 75 ? -15.851 -2.123 2.613 1.00 95.88 7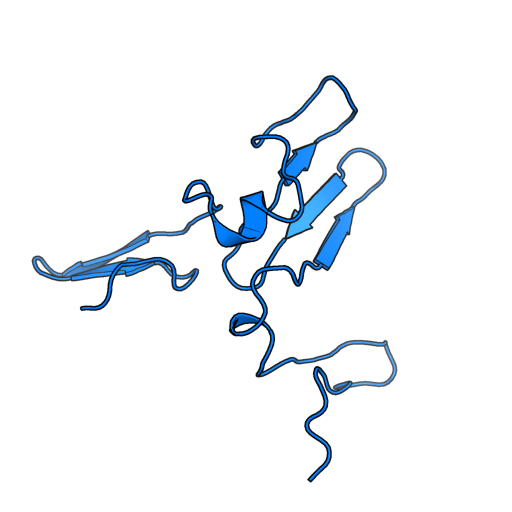5 VAL A N 1
ATOM 586 C CA . VAL A 1 75 ? -17.035 -2.415 1.817 1.00 95.88 75 VAL A CA 1
ATOM 587 C C . VAL A 1 75 ? -18.049 -3.087 2.730 1.00 95.88 75 VAL A C 1
ATOM 589 O O . VAL A 1 75 ? -17.801 -4.167 3.271 1.00 95.88 75 VAL A O 1
ATOM 592 N N . TYR A 1 76 ? -19.200 -2.444 2.905 1.00 95.19 76 TYR A N 1
ATOM 593 C CA . TYR A 1 76 ? -20.366 -3.082 3.503 1.00 95.19 76 TYR A CA 1
ATOM 594 C C . TYR A 1 76 ? -21.020 -3.968 2.442 1.00 95.19 76 TYR A C 1
ATOM 596 O O . TYR A 1 76 ? -21.531 -3.457 1.446 1.00 95.19 76 TYR A O 1
ATOM 604 N N . VAL A 1 77 ? -20.961 -5.287 2.626 1.00 94.44 77 VAL A N 1
ATOM 605 C CA . VAL A 1 77 ? -21.515 -6.247 1.660 1.00 94.44 77 VAL A CA 1
ATOM 606 C C . VAL A 1 77 ? -22.961 -6.570 2.024 1.00 94.44 77 VAL A C 1
ATOM 608 O O . VAL A 1 77 ? -23.845 -6.519 1.173 1.00 94.44 77 VAL A O 1
ATOM 611 N N . ASN A 1 78 ? -23.209 -6.894 3.294 1.00 94.31 78 ASN A N 1
ATOM 612 C CA . ASN A 1 78 ? -24.535 -7.141 3.857 1.00 94.31 78 ASN A CA 1
ATO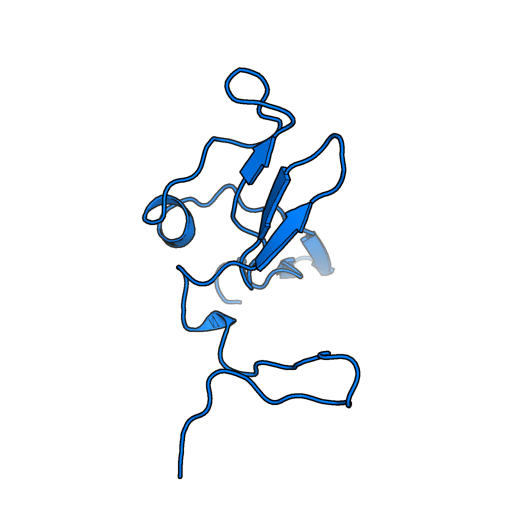M 613 C C . ASN A 1 78 ? -24.485 -7.041 5.394 1.00 94.31 78 ASN A C 1
ATOM 615 O O . ASN A 1 78 ? -23.443 -6.738 5.975 1.00 94.31 78 ASN A O 1
ATOM 619 N N . LYS A 1 79 ? -25.615 -7.312 6.061 1.00 93.62 79 LYS A N 1
ATOM 620 C CA . LYS A 1 79 ? -25.762 -7.196 7.523 1.00 93.62 79 LYS A CA 1
ATOM 621 C C . LYS A 1 79 ? -24.727 -7.976 8.344 1.00 93.62 79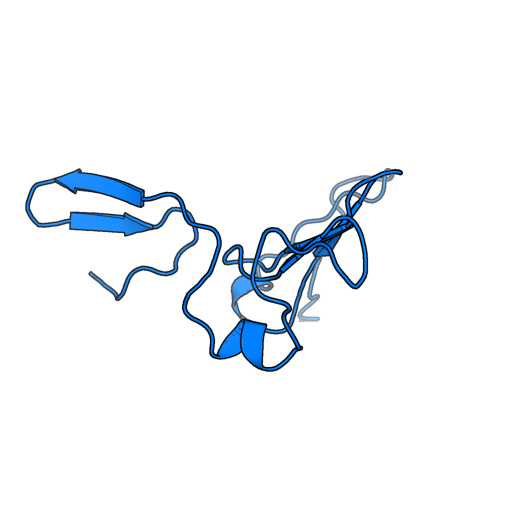 LYS A C 1
ATOM 623 O O . LYS A 1 79 ? -24.373 -7.512 9.421 1.00 93.62 79 LYS A O 1
ATOM 628 N N . ASP A 1 80 ? -24.235 -9.100 7.832 1.00 90.38 80 ASP A N 1
ATOM 629 C CA . ASP A 1 80 ? -23.322 -9.993 8.549 1.00 90.38 80 ASP A CA 1
ATOM 630 C C . ASP A 1 80 ? -21.881 -9.862 8.030 1.00 90.38 80 ASP A C 1
ATOM 632 O O . ASP A 1 80 ? -20.968 -10.503 8.548 1.00 90.38 80 ASP A O 1
ATOM 636 N N . GLN A 1 81 ? -21.655 -9.037 7.000 1.00 90.94 81 GLN A N 1
ATOM 637 C CA . GLN A 1 81 ? -20.395 -9.003 6.274 1.00 90.94 81 GLN A CA 1
ATOM 638 C C . GLN A 1 81 ? -19.940 -7.577 5.956 1.00 90.94 81 GLN A C 1
ATOM 640 O O . GLN A 1 81 ? -20.487 -6.883 5.093 1.00 90.94 81 GLN A O 1
ATOM 645 N N . VAL A 1 82 ? -18.840 -7.195 6.601 1.00 93.44 82 VAL A N 1
ATOM 646 C CA . VAL A 1 82 ? -18.038 -6.015 6.274 1.00 93.44 82 VAL A CA 1
ATOM 647 C C . VAL A 1 82 ? -16.647 -6.494 5.882 1.00 93.44 82 VAL A C 1
ATOM 649 O O . VAL A 1 82 ? -16.006 -7.240 6.620 1.00 93.44 82 VAL A O 1
ATOM 652 N N . TRP A 1 83 ? -16.181 -6.083 4.708 1.00 94.44 83 TRP A N 1
ATOM 653 C CA . TRP A 1 83 ? -14.939 -6.567 4.119 1.00 94.44 83 TRP A CA 1
ATOM 654 C C . TRP A 1 83 ? -13.962 -5.419 3.874 1.00 94.44 83 TRP A C 1
ATOM 656 O O . TRP A 1 83 ? -14.351 -4.335 3.447 1.00 94.44 83 TRP A O 1
ATOM 666 N N . SER A 1 84 ? -12.683 -5.650 4.150 1.00 94.62 84 SER A N 1
ATOM 667 C CA . SER A 1 84 ? -11.616 -4.701 3.838 1.00 94.62 84 SER A CA 1
ATOM 668 C C . SER A 1 84 ? -11.060 -5.001 2.450 1.00 94.62 84 SER A C 1
ATOM 670 O O . SER A 1 84 ? -10.520 -6.085 2.229 1.00 94.62 84 SER A O 1
ATOM 672 N N . ALA A 1 85 ? -11.093 -4.019 1.546 1.00 94.06 85 ALA A N 1
ATOM 673 C CA . ALA A 1 85 ? -10.474 -4.143 0.225 1.00 94.06 85 ALA A CA 1
ATOM 674 C C . ALA A 1 85 ? -8.937 -4.262 0.281 1.00 94.06 85 ALA A C 1
ATOM 676 O O . ALA A 1 85 ? -8.311 -4.677 -0.690 1.00 94.06 85 ALA A O 1
ATOM 677 N N . ALA A 1 86 ? -8.335 -3.936 1.429 1.00 93.06 86 ALA A N 1
ATOM 678 C CA . ALA A 1 86 ? -6.915 -4.123 1.717 1.00 93.06 86 ALA A CA 1
ATOM 679 C C . ALA A 1 86 ? -6.589 -5.510 2.311 1.00 93.06 86 ALA A C 1
ATOM 681 O O . ALA A 1 86 ? -5.428 -5.810 2.576 1.00 93.06 86 ALA A O 1
ATOM 682 N N . GLY A 1 87 ? -7.595 -6.360 2.551 1.00 90.19 87 GLY A N 1
ATOM 683 C CA . GLY A 1 87 ? -7.401 -7.704 3.102 1.00 90.19 87 GLY A CA 1
ATOM 684 C C . GLY A 1 87 ? -7.063 -7.744 4.598 1.00 90.19 87 GLY A C 1
ATOM 685 O O . GLY A 1 87 ? -6.500 -8.735 5.057 1.00 90.19 87 GLY A O 1
ATOM 686 N N . VAL A 1 88 ? -7.397 -6.697 5.368 1.00 88.44 88 VAL A N 1
ATOM 687 C CA . VAL A 1 88 ? -7.104 -6.606 6.820 1.00 88.44 88 VAL A CA 1
ATOM 688 C C . VAL A 1 88 ? -8.333 -6.780 7.725 1.00 88.44 88 VAL A C 1
ATOM 690 O O . VAL A 1 88 ? -8.296 -6.460 8.913 1.00 88.44 88 VAL A O 1
ATOM 693 N N . SER A 1 89 ? -9.443 -7.295 7.199 1.00 84.44 89 SER A N 1
ATOM 694 C CA . SER A 1 89 ? -10.562 -7.756 8.027 1.00 84.44 89 SER A CA 1
ATOM 695 C C . SER A 1 89 ? -10.190 -9.066 8.729 1.00 84.44 89 SER A C 1
ATOM 697 O O . SER A 1 89 ? -9.550 -9.927 8.125 1.00 84.44 89 SER A O 1
ATOM 699 N N . LYS A 1 90 ? -10.617 -9.262 9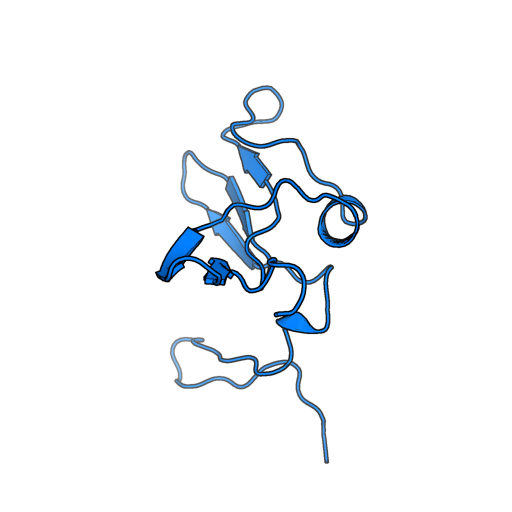.985 1.00 73.50 90 LYS A N 1
ATOM 700 C CA . LYS A 1 90 ? -10.627 -10.615 10.571 1.00 73.50 90 LYS A CA 1
ATOM 701 C C . LYS A 1 90 ? -11.477 -11.521 9.676 1.00 73.50 90 LYS A C 1
ATOM 703 O O . LYS A 1 90 ? -12.488 -11.055 9.158 1.00 73.50 90 LYS A O 1
ATOM 708 N N . ASN A 1 91 ? -11.039 -12.769 9.494 1.00 59.50 91 ASN A N 1
ATOM 709 C CA . ASN A 1 91 ? -11.755 -13.760 8.693 1.00 59.50 91 ASN A CA 1
ATOM 710 C C . ASN A 1 91 ? -13.255 -13.750 9.019 1.00 59.50 91 ASN A C 1
ATOM 712 O O . ASN A 1 91 ? -13.632 -13.787 10.194 1.00 59.50 91 ASN A O 1
ATOM 716 N N . ILE A 1 92 ? -14.044 -13.684 7.947 1.00 44.78 92 ILE A N 1
ATOM 717 C CA . ILE A 1 92 ? -15.406 -14.214 7.865 1.00 44.78 92 ILE A CA 1
ATOM 718 C C . ILE A 1 92 ? -15.303 -15.738 7.925 1.00 44.78 92 ILE A C 1
ATOM 720 O O . ILE A 1 92 ? -14.345 -16.266 7.308 1.00 44.78 92 ILE A O 1
#

Radius of gyration: 15.57 Å; chains: 1; bounding box: 38×41×35 Å

Secondary structure (DSSP, 8-state):
----S-EE-SSSS-EE-SSGGG-TT-EEEEE-SS-EEEEETTS-S-EEEETTEESS----TTHHHH-------EEEEETTEEEETTS-S---

Foldseek 3Di:
DPQDQWDAPDPVRHIDGPCQVVQLLDWDWDDDQQKTWTQGLLQDTWIARDPVGTPDDHDDSVCSPPPPPGDWDWDCPDPVDIDTPSRSDDDD

pLDDT: mean 91.88, std 10.27, range [44.78, 98.31]